Protein AF-A0A1V5KSP2-F1 (afdb_monomer)

pLDDT: mean 70.75, std 17.19, range [40.41, 88.62]

Nearest PDB structures (foldseek):
  7oa5-assembly1_F  TM=9.407E-01  e=1.105E-01  Mycobacterium leprae TN
  2ztd-assembly1_B  TM=9.650E-01  e=1.601E-01  Mycobacterium tuberculosis
  7oa5-assembly1_H  TM=9.294E-01  e=1.505E-01  Mycobacterium leprae TN
  7oa5-assembly1_A  TM=9.761E-01  e=2.321E-01  Mycobacterium leprae TN
  7oa5-assembly1_B  TM=8.867E-01  e=2.321E-01  Mycobacterium leprae TN

Solvent-accessible surface area (backbone atoms only — not comparable to full-atom values): 4383 Å² total; per-residue (Å²): 140,85,86,85,88,85,83,78,93,69,83,74,77,79,74,76,68,69,94,74,66,76,84,40,38,65,56,54,26,36,53,53,35,41,73,75,68,43,52,68,74,58,30,49,52,32,38,51,53,24,41,72,74,63,35,97,84,48,50,27,71,57,28,38,54,47,33,70,75,104

Structure (mmCIF, N/CA/C/O backbone):
data_AF-A0A1V5KSP2-F1
#
_entry.id   AF-A0A1V5KSP2-F1
#
loop_
_atom_site.group_PDB
_atom_site.id
_atom_site.type_symbol
_atom_site.label_atom_id
_atom_site.label_alt_id
_atom_site.label_comp_id
_atom_site.label_asym_id
_atom_site.label_entity_id
_atom_site.label_seq_id
_atom_site.pdbx_PDB_ins_code
_atom_site.Cartn_x
_atom_site.Cartn_y
_atom_site.Cartn_z
_atom_site.occupancy
_atom_site.B_iso_or_equiv
_atom_site.auth_seq_id
_atom_site.auth_comp_id
_atom_site.auth_asym_id
_atom_site.auth_atom_id
_atom_site.pdbx_PDB_model_num
ATOM 1 N N . MET A 1 1 ? 43.072 -36.326 -13.357 1.00 40.41 1 MET A N 1
ATOM 2 C CA . MET A 1 1 ? 42.083 -36.096 -14.433 1.00 40.41 1 MET A CA 1
ATOM 3 C C . MET A 1 1 ? 40.695 -36.267 -13.820 1.00 40.41 1 MET A C 1
ATOM 5 O O . MET A 1 1 ? 40.504 -37.269 -13.160 1.00 40.41 1 MET A O 1
ATOM 9 N N . ALA A 1 2 ? 39.700 -35.397 -13.888 1.00 46.78 2 ALA A N 1
ATOM 10 C CA . ALA A 1 2 ? 39.584 -33.960 -14.098 1.00 46.78 2 ALA A CA 1
ATOM 11 C C . ALA A 1 2 ? 38.201 -33.615 -13.495 1.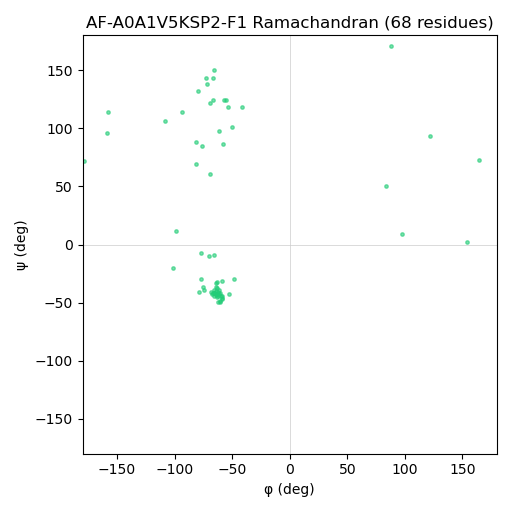00 46.78 2 ALA A C 1
ATOM 13 O O . ALA A 1 2 ? 37.200 -34.107 -14.004 1.00 46.78 2 ALA A O 1
ATOM 14 N N . SER A 1 3 ? 38.132 -32.836 -12.412 1.00 45.56 3 SER A N 1
ATOM 15 C CA . SER A 1 3 ? 36.861 -32.301 -11.899 1.00 45.56 3 SER A CA 1
ATOM 16 C C . SER A 1 3 ? 36.857 -30.809 -12.191 1.00 45.56 3 SER A C 1
ATOM 18 O O . SER A 1 3 ? 37.629 -30.061 -11.595 1.00 45.56 3 SER A O 1
ATOM 20 N N . ALA A 1 4 ? 36.062 -30.389 -13.170 1.00 53.25 4 ALA A N 1
ATOM 21 C CA . ALA A 1 4 ? 35.944 -28.991 -13.558 1.00 53.25 4 ALA A CA 1
ATOM 22 C C . ALA A 1 4 ? 35.013 -28.239 -12.587 1.00 53.25 4 ALA A C 1
ATOM 24 O O . ALA A 1 4 ? 33.898 -28.709 -12.356 1.00 53.25 4 ALA A O 1
ATOM 25 N N . PRO A 1 5 ? 35.396 -27.059 -12.067 1.00 54.09 5 PRO A N 1
ATOM 26 C CA . PRO A 1 5 ? 34.448 -26.077 -11.568 1.00 54.09 5 PRO A CA 1
ATOM 27 C C . PRO A 1 5 ? 34.150 -25.092 -12.706 1.00 54.09 5 PRO A C 1
ATOM 29 O O . PRO A 1 5 ? 35.039 -24.377 -13.165 1.00 54.09 5 PRO A O 1
ATOM 32 N N . GLY A 1 6 ? 32.919 -25.070 -13.213 1.00 48.97 6 GLY A N 1
ATOM 33 C CA . GLY A 1 6 ? 32.615 -24.208 -14.355 1.00 48.97 6 GLY A CA 1
ATOM 34 C C . GLY A 1 6 ? 31.170 -24.240 -14.821 1.00 48.97 6 GLY A C 1
ATOM 35 O O . GLY A 1 6 ? 30.872 -24.759 -15.888 1.00 48.97 6 GLY A O 1
ATOM 36 N N . SER A 1 7 ? 30.274 -23.658 -14.035 1.00 51.06 7 SER A N 1
ATOM 37 C CA . SER A 1 7 ? 29.007 -23.068 -14.489 1.00 51.06 7 SER A CA 1
ATOM 38 C C . SER A 1 7 ? 28.625 -22.103 -13.371 1.00 51.06 7 SER A C 1
ATOM 40 O O . SER A 1 7 ? 28.245 -22.526 -12.291 1.00 51.06 7 SER A O 1
ATOM 42 N N . GLY A 1 8 ? 28.928 -20.816 -13.452 1.00 44.06 8 GLY A N 1
ATOM 43 C CA . GLY A 1 8 ? 28.654 -19.926 -14.568 1.00 44.06 8 GLY A CA 1
ATOM 44 C C . GLY A 1 8 ? 27.800 -18.825 -13.959 1.00 44.06 8 GLY A C 1
ATOM 45 O O . GLY A 1 8 ? 26.604 -19.001 -13.757 1.00 44.06 8 GLY A O 1
ATOM 46 N N . ALA A 1 9 ? 28.465 -17.754 -13.535 1.00 53.03 9 ALA A N 1
ATOM 47 C CA . ALA A 1 9 ? 27.850 -16.594 -12.922 1.00 53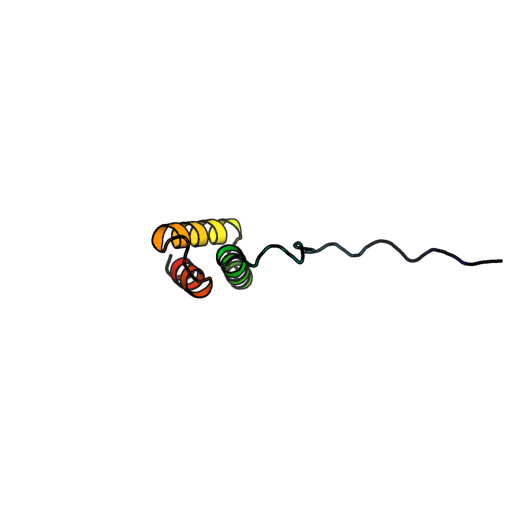.03 9 ALA A CA 1
ATOM 48 C C . ALA A 1 9 ? 26.759 -16.015 -13.826 1.00 53.03 9 ALA A C 1
ATOM 50 O O . ALA A 1 9 ? 27.027 -15.681 -14.975 1.00 53.03 9 ALA A O 1
ATOM 51 N N . ALA A 1 10 ? 25.558 -15.895 -13.270 1.00 48.38 10 ALA A N 1
ATOM 52 C CA . ALA A 1 10 ? 24.654 -14.755 -13.375 1.00 48.38 10 ALA A CA 1
ATOM 53 C C . ALA A 1 10 ? 23.273 -15.237 -12.924 1.00 48.38 10 ALA A C 1
ATOM 55 O O . ALA A 1 10 ? 22.345 -15.354 -13.720 1.00 48.38 10 ALA A O 1
ATOM 56 N N . SER A 1 11 ? 23.106 -15.463 -11.617 1.00 41.97 11 SER A N 1
ATOM 57 C CA . SER A 1 11 ? 21.817 -15.083 -11.049 1.00 41.97 11 SER A CA 1
ATOM 58 C C . SER A 1 11 ? 21.748 -13.585 -11.273 1.00 41.97 11 SER A C 1
ATOM 60 O O . SER A 1 11 ? 22.390 -12.819 -10.554 1.00 41.97 11 SER A O 1
ATOM 62 N N . SER A 1 12 ? 21.069 -13.170 -12.341 1.00 44.41 12 SER A N 1
ATOM 63 C CA . SER A 1 12 ? 20.557 -11.820 -12.444 1.00 44.41 12 SER A CA 1
ATOM 64 C C . SER A 1 12 ? 19.822 -11.584 -11.137 1.00 44.41 12 SER A C 1
ATOM 66 O O . SER A 1 12 ? 18.731 -12.106 -10.921 1.00 44.41 12 SER A O 1
ATOM 68 N N . ALA A 1 13 ? 20.479 -10.865 -10.231 1.00 46.94 13 ALA A N 1
ATOM 69 C CA . ALA A 1 13 ? 19.909 -10.328 -9.015 1.00 46.94 13 ALA A CA 1
ATOM 70 C C . ALA A 1 13 ? 18.927 -9.226 -9.427 1.00 46.94 13 ALA A C 1
ATOM 72 O O . ALA A 1 13 ? 19.098 -8.051 -9.125 1.00 46.94 13 ALA A O 1
ATOM 73 N N . PHE A 1 14 ? 17.909 -9.609 -10.193 1.00 46.88 14 PHE A N 1
ATOM 74 C CA . PHE A 1 14 ? 16.695 -8.851 -10.343 1.00 46.88 14 PHE A CA 1
ATOM 75 C C . PHE A 1 14 ? 15.860 -9.197 -9.113 1.00 46.88 14 PHE A C 1
ATOM 77 O O . PHE A 1 14 ? 15.126 -10.179 -9.091 1.00 46.88 14 PHE A O 1
ATOM 84 N N . GLY A 1 15 ? 16.073 -8.426 -8.048 1.00 48.75 15 GLY A N 1
ATOM 85 C CA . GLY A 1 15 ? 15.202 -8.439 -6.879 1.00 48.75 15 GLY A CA 1
ATOM 86 C C . GLY A 1 15 ? 15.486 -9.531 -5.852 1.00 48.75 15 GLY A C 1
ATOM 87 O O . GLY A 1 15 ? 14.557 -10.176 -5.385 1.00 48.75 15 GLY A O 1
ATOM 88 N N . ALA A 1 16 ? 16.733 -9.697 -5.411 1.00 46.66 16 ALA A N 1
ATOM 89 C CA . ALA A 1 16 ? 16.961 -10.262 -4.079 1.00 46.66 16 ALA A CA 1
ATOM 90 C C . ALA A 1 16 ? 16.795 -9.142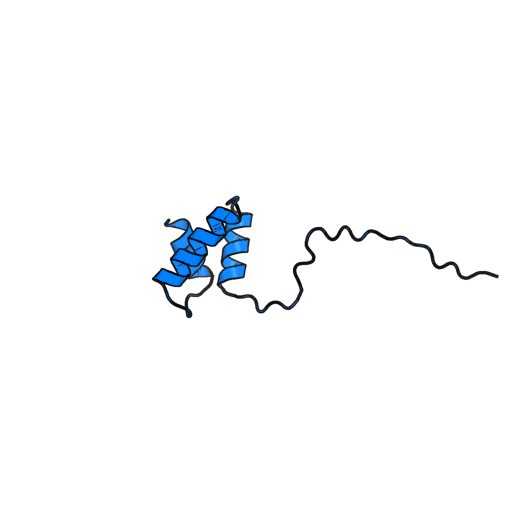 -3.040 1.00 46.66 16 ALA A C 1
ATOM 92 O O . ALA A 1 16 ? 17.762 -8.670 -2.445 1.00 46.66 16 ALA A O 1
ATOM 93 N N . GLY A 1 17 ? 15.551 -8.682 -2.869 1.00 44.25 17 GLY A N 1
ATOM 94 C CA . GLY A 1 17 ? 15.147 -8.074 -1.610 1.00 44.25 17 GLY A CA 1
ATOM 95 C C . GLY A 1 17 ? 15.396 -9.108 -0.516 1.00 44.25 17 GLY A C 1
ATOM 96 O O . GLY A 1 17 ? 14.981 -10.258 -0.634 1.00 44.25 17 GLY A O 1
ATOM 97 N N . THR A 1 18 ? 16.175 -8.721 0.481 1.00 43.09 18 THR A N 1
ATOM 98 C CA . THR A 1 18 ? 16.634 -9.531 1.608 1.00 43.09 18 THR A CA 1
ATOM 99 C C . THR A 1 18 ? 15.514 -10.437 2.157 1.00 43.09 18 THR A C 1
ATOM 101 O O . THR A 1 18 ? 14.506 -9.909 2.633 1.00 43.09 18 THR A O 1
ATOM 104 N N . PRO A 1 19 ? 15.648 -11.782 2.140 1.00 45.28 19 PRO A N 1
ATOM 105 C CA . PRO A 1 19 ? 14.665 -12.678 2.740 1.00 45.28 19 PRO A CA 1
ATOM 106 C C . PRO A 1 19 ? 14.864 -12.637 4.257 1.00 45.28 19 PRO A C 1
ATOM 108 O O . PRO A 1 19 ? 15.631 -13.411 4.822 1.00 45.28 19 PRO A O 1
ATOM 111 N N . GLY A 1 20 ? 14.256 -11.654 4.911 1.00 45.59 20 GLY A N 1
ATOM 112 C CA . GLY A 1 20 ? 14.413 -11.469 6.353 1.00 45.59 20 GLY A CA 1
ATOM 113 C C . GLY A 1 20 ? 14.210 -10.050 6.864 1.00 45.59 20 GLY A C 1
ATOM 114 O O . GLY A 1 20 ? 14.365 -9.834 8.063 1.00 45.59 20 GLY A O 1
ATOM 115 N N . GLN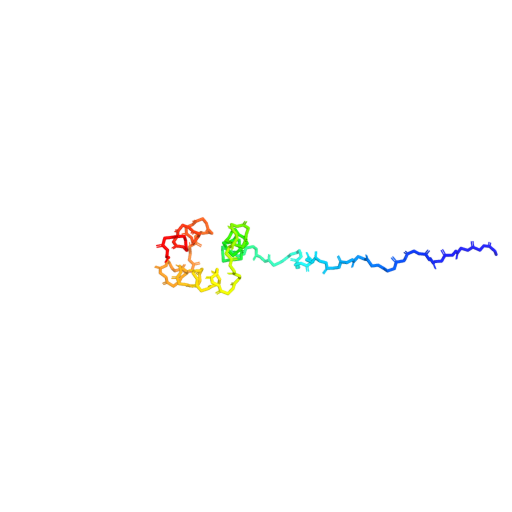 A 1 21 ? 13.858 -9.080 6.014 1.00 49.09 21 GLN A N 1
ATOM 116 C CA . GLN A 1 21 ? 13.339 -7.822 6.544 1.00 49.09 21 GLN A CA 1
ATOM 117 C C . GLN A 1 21 ? 11.986 -8.142 7.198 1.00 49.09 21 GLN A C 1
ATOM 119 O O . GLN A 1 21 ? 11.154 -8.762 6.532 1.00 49.09 21 GLN A O 1
ATOM 124 N N . PRO A 1 22 ? 11.764 -7.819 8.488 1.00 48.22 22 PRO A N 1
ATOM 125 C CA . PRO A 1 22 ? 10.459 -8.020 9.101 1.00 48.22 22 PRO A CA 1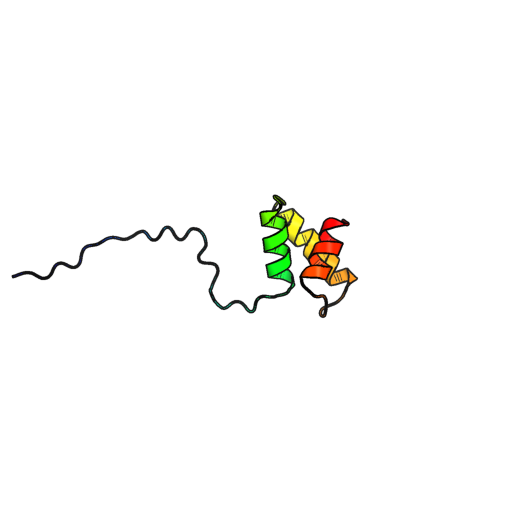
ATOM 126 C C . PRO A 1 22 ? 9.452 -7.309 8.208 1.00 48.22 22 PRO A C 1
ATOM 128 O O . PRO A 1 22 ? 9.610 -6.106 7.980 1.00 48.22 22 PRO A O 1
ATOM 131 N N . SER A 1 23 ? 8.511 -8.070 7.640 1.00 58.25 23 SER A N 1
ATOM 132 C CA . SER A 1 23 ? 7.500 -7.593 6.698 1.00 58.25 23 SER A CA 1
ATOM 133 C C . SER A 1 23 ? 6.697 -6.498 7.380 1.00 58.25 23 SER A C 1
ATOM 135 O O . SER A 1 23 ? 5.708 -6.742 8.069 1.00 58.25 23 SER A O 1
ATOM 137 N N . SER A 1 24 ? 7.211 -5.279 7.290 1.00 74.00 24 SER A N 1
ATOM 138 C CA . SER A 1 24 ? 6.631 -4.140 7.959 1.00 74.00 24 SER A CA 1
ATOM 139 C C . SER A 1 24 ? 5.344 -3.841 7.207 1.00 74.00 24 SER A C 1
ATOM 141 O O . SER A 1 24 ? 5.365 -3.852 5.974 1.00 74.00 24 SER A O 1
ATOM 143 N N . PRO A 1 25 ? 4.238 -3.516 7.894 1.00 77.44 25 PRO A N 1
ATOM 144 C CA . PRO A 1 25 ? 2.990 -3.136 7.237 1.00 77.44 25 PRO A CA 1
ATOM 145 C C . PRO A 1 25 ? 3.176 -2.072 6.143 1.00 77.44 25 PRO A C 1
ATOM 147 O O . PRO A 1 25 ? 2.465 -2.043 5.141 1.00 77.44 25 PRO A O 1
ATOM 150 N N . ARG A 1 26 ? 4.197 -1.226 6.327 1.00 81.06 26 ARG A N 1
ATOM 151 C CA . ARG A 1 26 ? 4.695 -0.231 5.378 1.00 81.06 26 ARG A CA 1
ATOM 152 C C . ARG A 1 26 ? 5.241 -0.832 4.074 1.00 81.06 26 ARG A C 1
ATOM 154 O O . ARG A 1 26 ? 4.885 -0.345 3.004 1.00 81.06 26 ARG A O 1
ATOM 161 N N . ASP A 1 27 ? 6.118 -1.830 4.165 1.00 82.38 27 ASP A N 1
ATOM 162 C CA . ASP A 1 27 ? 6.771 -2.467 3.011 1.00 82.38 27 ASP A CA 1
ATOM 163 C C . ASP A 1 27 ? 5.758 -3.263 2.182 1.00 82.38 27 ASP A C 1
ATOM 165 O O . ASP A 1 27 ? 5.747 -3.160 0.955 1.00 82.38 27 ASP A O 1
ATOM 169 N N . ASP A 1 28 ? 4.843 -3.971 2.850 1.00 83.44 28 ASP A N 1
ATOM 170 C CA . ASP A 1 28 ? 3.774 -4.729 2.189 1.00 83.44 28 ASP A CA 1
ATOM 171 C C . ASP A 1 28 ? 2.809 -3.790 1.439 1.00 83.44 28 ASP A C 1
ATOM 173 O O . ASP A 1 28 ? 2.453 -4.011 0.279 1.00 83.44 28 ASP A O 1
ATOM 177 N N . ALA A 1 29 ? 2.459 -2.655 2.059 1.00 85.75 29 ALA A N 1
ATOM 178 C CA . ALA A 1 29 ? 1.651 -1.622 1.419 1.00 85.75 29 ALA A CA 1
ATOM 179 C C . ALA A 1 29 ? 2.344 -0.981 0.206 1.00 85.75 29 ALA A C 1
ATOM 181 O O . ALA A 1 29 ? 1.707 -0.734 -0.821 1.00 85.75 29 ALA A O 1
ATOM 182 N N . MET A 1 30 ? 3.653 -0.735 0.303 1.00 85.88 30 MET A N 1
ATOM 183 C CA . MET A 1 30 ? 4.481 -0.258 -0.810 1.00 85.88 30 MET A CA 1
ATOM 184 C C . MET A 1 30 ? 4.470 -1.254 -1.974 1.00 85.88 30 MET A C 1
ATOM 186 O O . MET A 1 30 ? 4.198 -0.861 -3.110 1.00 85.88 30 MET A O 1
ATOM 190 N N . ALA A 1 31 ? 4.712 -2.537 -1.695 1.00 84.12 31 ALA A N 1
ATOM 191 C CA . ALA A 1 31 ? 4.724 -3.592 -2.704 1.00 84.12 31 ALA A CA 1
ATOM 192 C C . ALA A 1 31 ? 3.365 -3.726 -3.409 1.00 84.12 31 ALA A C 1
ATOM 194 O O . ALA A 1 31 ? 3.314 -3.822 -4.640 1.00 84.12 31 ALA A O 1
ATOM 195 N N . ALA A 1 32 ? 2.261 -3.645 -2.660 1.00 87.38 32 ALA A N 1
ATOM 196 C CA . ALA A 1 32 ? 0.910 -3.668 -3.215 1.00 87.38 32 ALA A CA 1
ATOM 197 C C . ALA A 1 32 ? 0.640 -2.477 -4.153 1.00 87.38 32 ALA A C 1
ATOM 199 O O . ALA A 1 32 ? 0.118 -2.658 -5.254 1.00 87.38 32 ALA A O 1
ATOM 200 N N . LEU A 1 33 ? 1.044 -1.262 -3.764 1.00 85.44 33 LEU A N 1
ATOM 201 C CA . LEU A 1 33 ? 0.873 -0.061 -4.590 1.00 85.44 33 LEU A CA 1
ATOM 202 C C . LEU A 1 33 ? 1.717 -0.118 -5.868 1.00 85.44 33 LEU A C 1
ATOM 204 O O . LEU A 1 33 ? 1.224 0.220 -6.944 1.00 85.44 33 LEU A O 1
ATOM 208 N N . ILE A 1 34 ? 2.963 -0.584 -5.769 1.00 86.75 34 ILE A N 1
ATOM 209 C CA . ILE A 1 34 ? 3.843 -0.771 -6.930 1.00 86.75 34 ILE A CA 1
ATOM 210 C C . ILE A 1 34 ? 3.251 -1.813 -7.887 1.00 86.75 34 ILE A C 1
ATOM 212 O O . ILE A 1 34 ? 3.237 -1.595 -9.096 1.00 86.75 34 ILE A O 1
ATOM 216 N N . THR A 1 35 ? 2.689 -2.900 -7.353 1.00 88.19 35 THR A N 1
ATOM 217 C CA . THR A 1 35 ? 2.005 -3.939 -8.143 1.00 88.19 35 THR A CA 1
ATOM 218 C C . THR A 1 35 ? 0.759 -3.396 -8.850 1.00 88.19 35 THR A C 1
ATOM 220 O O . THR A 1 35 ? 0.476 -3.791 -9.979 1.00 88.19 35 THR A O 1
ATOM 223 N N . LEU A 1 36 ? 0.051 -2.436 -8.242 1.00 84.38 36 LEU A N 1
ATOM 224 C CA . LEU A 1 36 ? -1.047 -1.704 -8.887 1.00 84.38 36 LEU A CA 1
ATOM 225 C C . LEU A 1 36 ? -0.588 -0.735 -9.995 1.00 84.38 36 LEU A C 1
ATOM 227 O O . LEU A 1 36 ? -1.428 -0.196 -10.712 1.00 84.38 36 LEU A O 1
ATOM 231 N N . GLY A 1 37 ? 0.718 -0.490 -10.134 1.00 87.69 37 GLY A N 1
ATOM 232 C CA . GLY A 1 37 ? 1.290 0.428 -11.120 1.00 87.69 37 GLY A CA 1
ATOM 233 C C . GLY A 1 37 ? 1.617 1.825 -10.583 1.00 87.69 37 GLY A C 1
ATOM 234 O O . GLY A 1 37 ? 1.961 2.712 -11.367 1.00 87.69 37 GLY A O 1
ATOM 2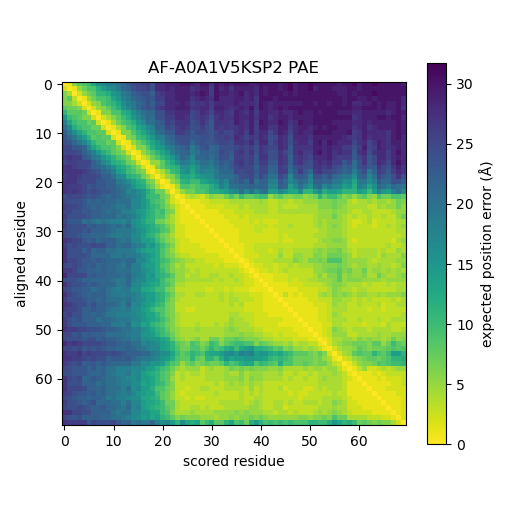35 N N . PHE A 1 38 ? 1.547 2.050 -9.266 1.00 84.56 38 PHE A N 1
ATOM 236 C CA . PHE A 1 38 ? 2.030 3.301 -8.680 1.00 84.56 38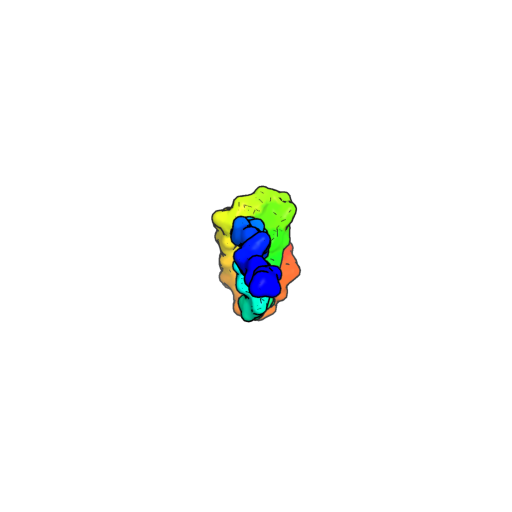 PHE A CA 1
ATOM 237 C C . PHE A 1 38 ? 3.558 3.356 -8.696 1.00 84.56 38 PHE A C 1
ATOM 239 O O . PHE A 1 38 ? 4.255 2.370 -8.460 1.00 84.56 38 PHE A O 1
ATOM 246 N N . LYS A 1 39 ? 4.104 4.552 -8.924 1.00 88.62 39 LYS A N 1
ATOM 247 C CA . LYS A 1 39 ? 5.547 4.775 -8.816 1.00 88.62 39 LYS A CA 1
ATOM 248 C C . LYS A 1 39 ? 5.991 4.619 -7.357 1.00 88.62 39 LYS A C 1
ATOM 250 O O . LYS A 1 39 ? 5.293 5.116 -6.472 1.00 88.62 39 LYS A O 1
ATOM 255 N N . PRO A 1 40 ? 7.181 4.052 -7.085 1.00 79.56 40 PRO A N 1
ATOM 256 C CA . PRO A 1 40 ? 7.675 3.863 -5.718 1.00 79.56 40 PRO A CA 1
ATOM 257 C C . PRO A 1 40 ? 7.797 5.187 -4.946 1.00 79.56 40 PRO A C 1
ATOM 259 O O . PRO A 1 40 ? 7.551 5.233 -3.745 1.00 79.56 40 PRO A O 1
ATOM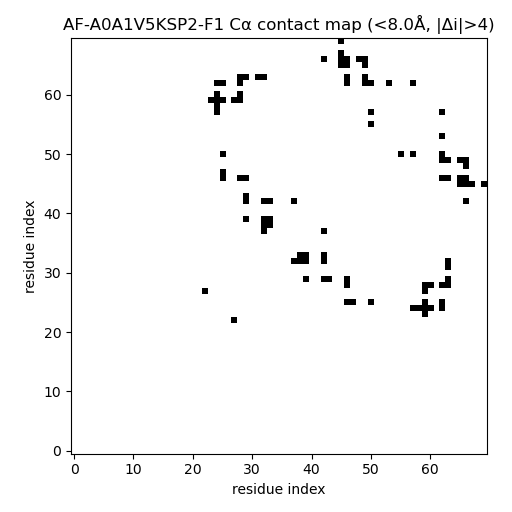 262 N N . ALA A 1 41 ? 8.097 6.291 -5.640 1.00 83.56 41 ALA A N 1
ATOM 263 C CA . ALA A 1 41 ? 8.135 7.625 -5.041 1.00 83.56 41 ALA A CA 1
ATOM 264 C C . ALA A 1 41 ? 6.752 8.116 -4.564 1.00 83.56 41 ALA A C 1
ATOM 266 O O . ALA A 1 41 ? 6.653 8.731 -3.503 1.00 83.56 41 ALA A O 1
ATOM 267 N N . ASP A 1 42 ? 5.687 7.836 -5.322 1.00 86.50 42 ASP A N 1
ATOM 268 C CA . ASP A 1 42 ? 4.317 8.219 -4.960 1.00 86.50 42 ASP A CA 1
ATOM 269 C C . ASP A 1 42 ? 3.735 7.267 -3.911 1.00 86.50 42 ASP A C 1
ATOM 271 O O . ASP A 1 42 ? 3.117 7.711 -2.942 1.00 86.50 42 ASP A O 1
ATOM 275 N N . ALA A 1 43 ? 3.993 5.964 -4.056 1.00 86.44 43 ALA A N 1
ATOM 276 C CA . ALA A 1 43 ? 3.608 4.945 -3.088 1.00 86.44 43 ALA A CA 1
ATOM 277 C C . ALA A 1 43 ? 4.224 5.225 -1.710 1.00 86.44 43 ALA A C 1
ATOM 279 O O . ALA A 1 43 ? 3.503 5.253 -0.715 1.00 86.44 43 ALA A O 1
ATOM 280 N N . GLY A 1 44 ? 5.522 5.545 -1.653 1.00 84.62 44 GLY A N 1
ATOM 281 C CA . GLY A 1 44 ? 6.207 5.878 -0.405 1.00 84.62 44 GLY A CA 1
ATOM 282 C C . GLY A 1 44 ? 5.593 7.074 0.318 1.00 84.62 44 GLY A C 1
ATOM 283 O O . GLY A 1 44 ? 5.330 6.985 1.516 1.00 84.62 44 GLY A O 1
ATOM 284 N N . LYS A 1 45 ? 5.271 8.152 -0.410 1.00 87.31 45 LYS A N 1
ATOM 285 C CA . LYS A 1 45 ? 4.610 9.340 0.158 1.00 87.31 45 LYS A CA 1
ATOM 286 C C . LYS A 1 45 ? 3.209 9.036 0.680 1.00 87.31 45 LYS A C 1
ATOM 288 O O . LYS A 1 45 ? 2.832 9.502 1.756 1.00 87.31 45 LYS A O 1
ATOM 293 N N . ARG A 1 46 ? 2.426 8.261 -0.074 1.00 85.94 46 ARG A N 1
ATOM 294 C CA . ARG A 1 46 ? 1.060 7.877 0.311 1.00 85.94 46 ARG A CA 1
ATOM 295 C C . ARG A 1 46 ? 1.061 6.988 1.551 1.00 85.94 46 ARG A C 1
ATOM 297 O O . ARG A 1 46 ? 0.299 7.254 2.475 1.00 85.94 46 ARG A O 1
ATOM 304 N N . VAL A 1 47 ? 1.958 6.006 1.596 1.00 86.25 47 VAL A N 1
ATOM 305 C CA . VAL A 1 47 ? 2.159 5.106 2.738 1.00 86.25 47 VAL A CA 1
ATOM 306 C C . VAL A 1 47 ? 2.634 5.874 3.969 1.00 86.25 47 VAL A C 1
ATOM 308 O O . VAL A 1 47 ? 2.089 5.689 5.049 1.00 86.25 47 VAL A O 1
ATOM 311 N N . GLU A 1 48 ? 3.593 6.785 3.822 1.00 86.12 48 GLU A N 1
ATOM 312 C CA . GLU A 1 48 ? 4.081 7.615 4.926 1.00 86.12 48 GLU A CA 1
ATOM 313 C C . GLU A 1 48 ? 2.986 8.529 5.483 1.00 86.12 48 GLU A C 1
ATOM 315 O O . GLU A 1 48 ? 2.790 8.597 6.694 1.00 86.12 48 GLU A O 1
ATOM 320 N N . THR A 1 49 ? 2.191 9.150 4.606 1.00 85.62 49 THR A N 1
ATOM 321 C CA . THR A 1 49 ? 1.031 9.954 5.020 1.00 85.62 49 THR A CA 1
ATOM 322 C C . THR A 1 49 ? -0.039 9.100 5.706 1.00 85.62 49 THR A C 1
ATOM 324 O O . THR A 1 49 ? -0.674 9.554 6.656 1.00 85.62 49 THR A O 1
ATOM 327 N N . ALA A 1 50 ? -0.242 7.862 5.251 1.00 85.12 50 ALA A N 1
ATOM 328 C CA . ALA A 1 50 ? -1.156 6.919 5.883 1.00 85.12 50 ALA A CA 1
ATOM 329 C C . ALA A 1 50 ? -0.660 6.482 7.273 1.00 85.12 50 ALA A C 1
ATOM 331 O O . ALA A 1 50 ? -1.450 6.492 8.215 1.00 85.12 50 ALA A O 1
ATOM 332 N N . LEU A 1 51 ? 0.641 6.205 7.439 1.00 82.44 51 LEU A N 1
ATOM 333 C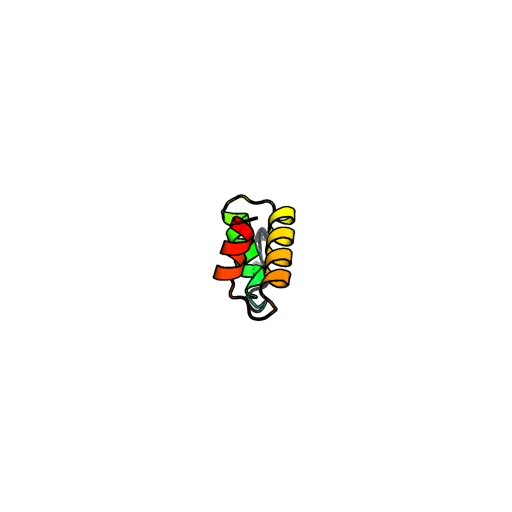 CA . LEU A 1 51 ? 1.256 5.932 8.746 1.00 82.44 51 LEU A CA 1
ATOM 334 C C . LEU A 1 51 ? 1.124 7.128 9.697 1.00 82.44 51 LEU A C 1
ATOM 336 O O . LEU A 1 51 ? 0.793 6.949 10.864 1.00 82.44 51 LEU A O 1
ATOM 340 N N . LEU A 1 52 ? 1.339 8.348 9.201 1.00 83.56 52 LEU A N 1
ATOM 341 C CA . LEU A 1 52 ? 1.175 9.579 9.982 1.00 83.56 52 LEU A CA 1
ATOM 342 C C . LEU A 1 52 ? -0.278 9.787 10.436 1.00 83.56 52 LEU A C 1
ATOM 344 O O . LEU A 1 52 ? -0.511 10.253 11.547 1.00 83.56 52 LEU A O 1
ATOM 348 N N . LYS A 1 53 ? -1.255 9.441 9.588 1.00 79.25 53 LYS A N 1
ATOM 349 C CA . LYS A 1 53 ? -2.689 9.567 9.894 1.00 79.25 53 LYS A CA 1
ATOM 350 C C . LYS A 1 53 ? -3.196 8.496 10.856 1.00 79.25 53 LYS A C 1
ATOM 352 O O . LYS A 1 53 ? -4.081 8.781 11.655 1.00 79.25 53 LYS A O 1
ATOM 357 N N . GLN A 1 54 ? -2.690 7.273 10.740 1.00 74.81 54 GLN A N 1
ATOM 358 C CA . GLN A 1 54 ? -3.237 6.118 11.447 1.00 74.81 54 GLN A CA 1
ATOM 359 C C . GLN A 1 54 ? -2.418 5.719 12.687 1.00 74.81 54 GLN A C 1
ATOM 361 O O . GLN A 1 54 ? -2.952 5.086 13.595 1.00 74.81 54 GLN A O 1
ATOM 366 N N . GLY A 1 55 ? -1.153 6.131 12.763 1.00 64.12 55 GLY A N 1
ATOM 367 C CA . GLY A 1 55 ? -0.236 5.763 13.836 1.00 64.12 55 GLY A CA 1
ATOM 368 C C . GLY A 1 55 ? 0.515 4.458 13.559 1.00 64.12 55 GLY A C 1
ATOM 369 O O . GLY A 1 55 ? 0.232 3.730 12.607 1.00 64.12 55 GLY A O 1
ATOM 370 N N . ASN A 1 56 ? 1.506 4.173 14.404 1.00 61.06 56 ASN A N 1
ATOM 371 C CA . ASN A 1 56 ? 2.468 3.076 14.236 1.00 61.06 56 ASN A CA 1
ATOM 372 C C . ASN A 1 56 ? 1.846 1.661 14.324 1.00 61.06 56 ASN A C 1
ATOM 374 O O . ASN A 1 56 ? 2.516 0.687 14.001 1.00 61.06 56 ASN A O 1
ATOM 378 N N . ASP A 1 57 ? 0.572 1.554 14.714 1.00 64.56 57 ASP A N 1
ATOM 379 C CA . ASP A 1 57 ? -0.194 0.300 14.816 1.00 64.56 57 ASP A CA 1
ATOM 380 C C . ASP A 1 57 ? -1.100 0.032 13.595 1.00 64.56 57 ASP A C 1
ATOM 382 O O . ASP A 1 57 ? -1.971 -0.840 13.611 1.00 64.56 57 ASP A O 1
ATOM 386 N N . ALA A 1 58 ? -0.931 0.794 12.512 1.00 70.19 58 ALA A N 1
ATOM 387 C CA . ALA A 1 58 ? -1.701 0.618 11.290 1.00 70.19 58 ALA A CA 1
ATOM 388 C C . ALA A 1 58 ? -1.336 -0.687 10.556 1.00 70.19 58 ALA A C 1
ATOM 390 O O . ALA A 1 58 ? -0.195 -0.890 10.140 1.00 70.19 58 ALA A O 1
ATOM 391 N N . SER A 1 59 ? -2.326 -1.558 10.341 1.00 81.38 59 SER A N 1
ATOM 392 C CA . SER A 1 59 ? -2.170 -2.751 9.495 1.00 81.38 59 SER A CA 1
ATOM 393 C C . SER A 1 59 ? -1.932 -2.369 8.029 1.00 81.38 59 SER A C 1
ATOM 395 O O . SER A 1 59 ? -2.463 -1.359 7.555 1.00 81.38 59 SER A O 1
ATOM 397 N N . ALA A 1 60 ? -1.191 -3.207 7.295 1.00 81.62 60 ALA A N 1
ATOM 398 C CA . ALA A 1 60 ? -0.827 -2.988 5.893 1.00 81.62 60 ALA A CA 1
ATOM 399 C C . ALA A 1 60 ? -2.064 -2.703 5.043 1.00 81.62 60 ALA A C 1
ATOM 401 O O . ALA A 1 60 ? -2.092 -1.768 4.250 1.00 81.62 60 ALA A O 1
ATOM 402 N N . GLU A 1 61 ? -3.133 -3.459 5.284 1.00 83.25 61 GLU A N 1
ATOM 403 C CA . GLU A 1 61 ? -4.395 -3.327 4.569 1.00 83.25 61 GLU A CA 1
ATOM 404 C C . GLU A 1 61 ? -5.031 -1.942 4.762 1.00 83.25 61 GLU A C 1
ATOM 406 O O . GLU A 1 61 ? -5.556 -1.347 3.822 1.00 83.25 61 GLU A O 1
ATOM 411 N N . SER A 1 62 ? -4.947 -1.394 5.974 1.00 85.31 62 SER A N 1
ATOM 412 C CA . SER A 1 62 ? -5.491 -0.072 6.280 1.00 85.31 62 SER A CA 1
ATOM 413 C C . SER A 1 62 ? -4.623 1.042 5.698 1.00 85.31 62 SER A C 1
ATOM 415 O O . SER A 1 62 ? -5.148 1.998 5.126 1.00 85.31 62 SER A O 1
ATOM 417 N N . ILE A 1 63 ? -3.298 0.875 5.744 1.00 86.00 63 ILE A N 1
ATOM 418 C CA . ILE A 1 63 ? -2.341 1.771 5.088 1.00 86.00 63 ILE A CA 1
ATOM 419 C C . ILE A 1 63 ? -2.611 1.816 3.578 1.00 86.00 63 ILE A C 1
ATOM 421 O O . ILE A 1 63 ? -2.695 2.907 3.017 1.00 86.00 63 ILE A O 1
ATOM 425 N N . ILE A 1 64 ? -2.807 0.661 2.928 1.00 86.56 64 ILE A N 1
ATOM 426 C CA . ILE A 1 64 ? -3.130 0.563 1.494 1.00 86.56 64 ILE A CA 1
ATOM 427 C C . ILE A 1 64 ? -4.442 1.290 1.192 1.00 86.56 64 ILE A C 1
ATOM 429 O O . ILE A 1 64 ? -4.483 2.114 0.282 1.00 86.56 64 ILE A O 1
ATOM 433 N N . ARG A 1 65 ? -5.509 1.044 1.965 1.00 86.00 65 ARG A N 1
ATOM 434 C CA . ARG A 1 65 ? -6.809 1.707 1.752 1.00 86.00 65 ARG A CA 1
ATOM 435 C C . ARG A 1 65 ? -6.704 3.229 1.863 1.00 86.00 65 ARG A C 1
ATOM 437 O O . ARG A 1 65 ? -7.235 3.931 1.007 1.00 86.00 65 ARG A O 1
ATOM 444 N N . ILE A 1 66 ? -5.990 3.745 2.865 1.00 84.88 66 ILE A N 1
ATOM 445 C CA . ILE A 1 66 ? -5.769 5.192 3.018 1.00 84.88 66 ILE A CA 1
ATOM 446 C C . ILE A 1 66 ? -4.899 5.729 1.878 1.00 84.88 66 ILE A C 1
ATOM 448 O O . ILE A 1 66 ? -5.192 6.790 1.333 1.00 84.88 66 ILE A O 1
ATOM 452 N N . ALA A 1 67 ? -3.853 5.000 1.489 1.00 83.75 67 ALA A N 1
ATOM 453 C CA . ALA A 1 67 ? -2.969 5.377 0.392 1.00 83.75 67 ALA A CA 1
ATOM 454 C C . ALA A 1 67 ? -3.688 5.428 -0.968 1.00 83.75 67 ALA A C 1
ATOM 456 O O . ALA A 1 67 ? -3.325 6.251 -1.808 1.00 83.75 67 ALA A O 1
ATOM 457 N N . LEU A 1 68 ? -4.700 4.583 -1.185 1.00 83.56 68 LEU A N 1
ATOM 458 C CA . LEU A 1 68 ? -5.566 4.607 -2.370 1.00 83.56 68 LEU A CA 1
ATOM 459 C C . LEU A 1 68 ? -6.619 5.720 -2.316 1.00 83.56 68 LEU A C 1
ATOM 461 O O . LEU A 1 68 ? -7.012 6.227 -3.360 1.00 83.56 68 LEU A O 1
ATOM 465 N N . ALA A 1 69 ? -7.057 6.108 -1.117 1.00 81.19 69 ALA A N 1
ATOM 466 C CA . ALA A 1 69 ? -7.986 7.220 -0.910 1.00 81.19 69 ALA A CA 1
ATOM 467 C C . ALA A 1 69 ? -7.327 8.610 -1.032 1.00 81.19 69 ALA A C 1
ATOM 469 O O . ALA A 1 69 ? -8.031 9.619 -0.986 1.00 81.19 69 ALA A O 1
ATOM 470 N N . GLN A 1 70 ? -5.995 8.668 -1.150 1.00 69.81 70 GLN A N 1
ATOM 471 C CA . GLN A 1 70 ? -5.219 9.891 -1.400 1.00 69.81 70 GLN A CA 1
ATOM 472 C C . GLN A 1 70 ? -5.065 10.186 -2.893 1.00 69.81 70 GLN A C 1
ATOM 474 O O . GLN A 1 70 ? -4.951 11.380 -3.228 1.00 69.81 70 GLN A O 1
#

Mean predicted aligned error: 13.01 Å

Sequence (70 aa):
MASAPGSGAASSAFGAGTPGQPSSPRDDAMAALITLGFKPADAGKRVETALLKQGNDASAESIIRIALAQ

Foldseek 3Di:
DDDDDDDDDDPPPPDPPDPDDPCQLLNLLLVVCVVVVDDSVLSNVQLVVQCVVPDRPDGNVSSNVSSVVD

Radius of gyration: 18.6 Å; Cα contacts (8 Å, |Δi|>4): 52; chains: 1; bounding box: 50×46×29 Å

Secondary structure (DSSP, 8-state):
-------------S----TTS---HHHHHHHHHHHTT--HHHHHHHHHHHHHHH-TT--HHHHHHHHH--